Protein AF-N8VER1-F1 (afdb_monomer)

Secondary structure (DSSP, 8-state):
-HHHHHHHHHHHHHHHHHHHHHHHHHHHHHHHHHHHHHHHHHHHHHHHHHHHHHHHHHHHHS----S---------------PPPPHHHHHIIIIISHHHHHHHHHHHHHHSS----S-HHHHHHHHHHHHHHHHHHHHHHHHH-TT-------

Solvent-accessible surface area (backbone atoms only — not comparable to full-atom values): 9014 Å² total; per-residue (Å²): 111,72,70,60,53,51,54,52,51,52,53,50,52,53,52,51,55,51,48,56,51,52,51,53,51,52,51,52,50,52,52,50,52,48,53,53,49,54,51,48,52,52,50,52,50,54,51,50,52,51,50,53,52,48,49,51,49,52,62,70,63,49,74,71,90,64,89,89,80,87,80,89,73,81,85,75,83,71,82,76,76,87,67,83,81,48,39,56,51,45,25,53,45,42,73,69,32,71,68,32,36,54,50,52,52,51,49,43,69,69,41,60,50,86,38,80,57,99,41,70,67,59,19,55,51,34,47,54,50,29,50,57,54,50,51,53,52,51,29,28,47,41,53,76,32,93,79,63,66,87,79,78,82,126

Radius of gyration: 42.33 Å; Cα contacts (8 Å, |Δi|>4): 58; chains: 1; bounding box: 88×32×120 Å

Structure (mmCIF, N/CA/C/O backbone):
data_AF-N8VER1-F1
#
_entry.id   AF-N8VER1-F1
#
loop_
_atom_site.group_PDB
_atom_site.id
_atom_site.type_symbol
_atom_site.label_atom_id
_atom_site.label_alt_id
_atom_site.label_comp_id
_atom_site.label_asym_id
_atom_site.label_entity_id
_atom_site.label_seq_id
_atom_site.pdbx_PDB_ins_code
_atom_site.Cartn_x
_atom_site.Cartn_y
_atom_site.Cartn_z
_atom_site.occupancy
_atom_site.B_iso_or_equiv
_atom_site.auth_seq_id
_atom_site.auth_comp_id
_atom_site.auth_asym_id
_atom_site.auth_atom_id
_atom_site.pdbx_PDB_model_num
ATOM 1 N N . MET A 1 1 ? 62.921 -6.601 -71.879 1.00 73.94 1 MET A N 1
ATOM 2 C CA . MET A 1 1 ? 62.208 -7.882 -71.673 1.00 73.94 1 MET A CA 1
ATOM 3 C C . MET A 1 1 ? 62.042 -8.192 -70.185 1.00 73.94 1 MET A C 1
ATOM 5 O O . MET A 1 1 ? 60.921 -8.118 -69.713 1.00 73.94 1 MET A O 1
ATOM 9 N N . ILE A 1 2 ? 63.120 -8.418 -69.418 1.00 85.31 2 ILE A N 1
ATOM 10 C CA . ILE A 1 2 ? 63.041 -8.794 -67.985 1.00 85.31 2 ILE A CA 1
ATOM 11 C C . ILE A 1 2 ? 62.339 -7.735 -67.111 1.00 85.31 2 ILE A C 1
ATOM 13 O O . ILE A 1 2 ? 61.418 -8.067 -66.373 1.00 85.31 2 ILE A O 1
ATOM 17 N N . PHE A 1 3 ? 62.690 -6.451 -67.243 1.00 86.19 3 PHE A N 1
ATOM 18 C CA . PHE A 1 3 ? 62.044 -5.372 -66.476 1.00 86.19 3 PHE A CA 1
ATOM 19 C C . PHE A 1 3 ? 60.535 -5.244 -66.736 1.00 86.19 3 PHE A C 1
ATOM 21 O O . PHE A 1 3 ? 59.774 -4.964 -65.817 1.00 86.19 3 PHE A O 1
ATOM 28 N N . LEU A 1 4 ? 60.091 -5.497 -67.970 1.00 88.44 4 LEU A N 1
ATOM 29 C CA . LEU A 1 4 ? 58.675 -5.428 -68.341 1.00 88.44 4 LEU A CA 1
ATOM 30 C C . LEU A 1 4 ? 57.871 -6.561 -67.685 1.00 88.44 4 LEU A C 1
ATOM 32 O O . LEU A 1 4 ? 56.766 -6.331 -67.208 1.00 88.44 4 LEU A O 1
ATOM 36 N N . ILE A 1 5 ? 58.463 -7.754 -67.578 1.00 89.50 5 ILE A N 1
ATOM 37 C CA . ILE A 1 5 ? 57.863 -8.896 -66.873 1.00 89.50 5 ILE A CA 1
ATOM 38 C C . ILE A 1 5 ? 57.722 -8.591 -65.375 1.00 89.50 5 ILE A C 1
ATOM 40 O O . ILE A 1 5 ? 56.667 -8.837 -64.799 1.00 89.50 5 ILE A O 1
ATOM 44 N N . ILE A 1 6 ? 58.743 -7.993 -64.751 1.00 90.94 6 ILE A N 1
ATOM 45 C CA . ILE A 1 6 ? 58.712 -7.643 -63.320 1.00 90.94 6 ILE A CA 1
ATOM 46 C C . ILE A 1 6 ? 57.603 -6.625 -63.017 1.00 90.94 6 ILE A C 1
ATOM 48 O O . ILE A 1 6 ? 56.860 -6.800 -62.054 1.00 90.94 6 ILE A O 1
ATOM 52 N N . VAL A 1 7 ? 57.447 -5.592 -63.850 1.00 92.31 7 VAL A N 1
ATOM 53 C CA . VAL A 1 7 ? 56.391 -4.580 -63.672 1.00 92.31 7 VAL A CA 1
ATOM 54 C C . VAL A 1 7 ? 54.998 -5.201 -63.797 1.00 92.31 7 VAL A C 1
ATOM 56 O O . VAL A 1 7 ? 54.129 -4.914 -62.976 1.00 92.31 7 VAL A O 1
ATOM 59 N N . ILE A 1 8 ? 54.791 -6.101 -64.764 1.00 92.31 8 ILE A N 1
ATOM 60 C CA . ILE A 1 8 ? 53.518 -6.821 -64.922 1.00 92.31 8 ILE A CA 1
ATOM 61 C C . ILE A 1 8 ? 53.227 -7.695 -63.694 1.00 92.31 8 ILE A C 1
ATOM 63 O O . ILE A 1 8 ? 52.102 -7.680 -63.196 1.00 92.31 8 ILE A O 1
ATOM 67 N N . CYS A 1 9 ? 54.228 -8.398 -63.153 1.00 92.94 9 CYS A N 1
ATOM 68 C CA . CYS A 1 9 ? 54.064 -9.192 -61.933 1.00 92.94 9 CYS A CA 1
ATOM 69 C C . CYS A 1 9 ? 53.660 -8.330 -60.728 1.00 92.94 9 CYS A C 1
ATOM 71 O O . CYS A 1 9 ? 52.776 -8.721 -59.971 1.00 92.94 9 CYS A O 1
ATOM 73 N N . ILE A 1 10 ? 54.260 -7.147 -60.559 1.00 92.31 10 ILE A N 1
ATOM 74 C CA . ILE A 1 10 ? 53.910 -6.232 -59.461 1.00 92.31 10 ILE A CA 1
ATOM 75 C C . ILE A 1 10 ? 52.467 -5.741 -59.606 1.00 92.31 10 ILE A C 1
ATOM 77 O O . ILE A 1 10 ? 51.716 -5.770 -58.633 1.00 92.31 10 ILE A O 1
ATOM 81 N N . LEU A 1 11 ? 52.051 -5.344 -60.813 1.00 93.25 11 LEU A N 1
ATOM 82 C CA . LEU A 1 11 ? 50.670 -4.920 -61.067 1.00 93.25 11 LEU A CA 1
ATOM 83 C C . LEU A 1 11 ? 49.667 -6.045 -60.793 1.00 93.25 11 LEU A C 1
ATOM 85 O O . LEU A 1 11 ? 48.613 -5.791 -60.215 1.00 93.25 11 LEU A O 1
ATOM 89 N N . PHE A 1 12 ? 50.010 -7.286 -61.144 1.00 94.62 12 PHE A N 1
ATOM 90 C CA . PHE A 1 12 ? 49.167 -8.445 -60.863 1.00 94.62 12 PHE A CA 1
ATOM 91 C C . PHE A 1 12 ? 49.033 -8.707 -59.358 1.00 94.62 12 PHE A C 1
ATOM 93 O O . PHE A 1 12 ? 47.926 -8.913 -58.869 1.00 94.62 12 PHE A O 1
ATOM 100 N N . VAL A 1 13 ? 50.134 -8.632 -58.603 1.00 92.62 13 VAL A N 1
ATOM 101 C CA . VAL A 1 13 ? 50.116 -8.802 -57.140 1.00 92.62 13 VAL A CA 1
ATOM 102 C C . VAL A 1 13 ? 49.302 -7.694 -56.466 1.00 92.62 13 VAL A C 1
ATOM 104 O O . VAL A 1 13 ? 48.479 -7.986 -55.601 1.00 92.62 13 VAL A O 1
ATOM 107 N N . VAL A 1 14 ? 49.477 -6.434 -56.878 1.00 92.25 14 VAL A N 1
ATOM 108 C CA . VAL A 1 14 ? 48.702 -5.303 -56.339 1.00 92.25 14 VAL A CA 1
ATOM 109 C C . VAL A 1 14 ? 47.215 -5.454 -56.665 1.00 92.25 14 VAL A C 1
ATOM 111 O O . VAL A 1 14 ? 46.382 -5.305 -55.771 1.00 92.25 14 VAL A O 1
ATOM 114 N N . GLY A 1 15 ? 46.880 -5.813 -57.907 1.00 91.25 15 GLY A N 1
ATOM 115 C CA . GLY A 1 15 ? 45.501 -6.072 -58.322 1.00 91.25 15 GLY A CA 1
ATOM 116 C C . GLY A 1 15 ? 44.860 -7.222 -57.545 1.00 91.25 15 GLY A C 1
ATOM 117 O O . GLY A 1 15 ? 43.722 -7.100 -57.099 1.00 91.25 15 GLY A O 1
ATOM 118 N N . PHE A 1 16 ? 45.604 -8.303 -57.299 1.00 92.44 16 PHE A N 1
ATOM 119 C CA . PHE A 1 16 ? 45.132 -9.447 -56.519 1.00 92.44 16 PHE A CA 1
ATOM 120 C C . PHE A 1 16 ? 44.862 -9.082 -55.051 1.00 92.44 16 PHE A C 1
ATOM 122 O O . PHE A 1 16 ? 43.810 -9.419 -54.511 1.00 92.44 16 PHE A O 1
ATOM 129 N N . VAL A 1 17 ? 45.765 -8.331 -54.409 1.00 91.12 17 VAL A N 1
ATOM 130 C CA . VAL A 1 17 ? 45.564 -7.845 -53.031 1.00 91.12 17 VAL A CA 1
ATOM 131 C C . VAL A 1 17 ? 44.361 -6.904 -52.947 1.00 91.12 17 VAL A C 1
ATOM 133 O O . VAL A 1 17 ? 43.577 -6.984 -51.999 1.00 91.12 17 VAL A O 1
ATOM 136 N N . GLN A 1 18 ? 44.190 -6.026 -53.937 1.00 90.25 18 GLN A N 1
ATOM 137 C CA . GLN A 1 18 ? 43.061 -5.103 -53.987 1.00 90.25 18 GLN A CA 1
ATOM 138 C C . GLN A 1 18 ? 41.732 -5.838 -54.202 1.00 90.25 18 GLN A C 1
ATOM 140 O O . GLN A 1 18 ? 40.765 -5.515 -53.516 1.00 90.25 18 GLN A O 1
ATOM 145 N N . SER A 1 19 ? 41.700 -6.847 -55.078 1.00 90.00 19 SER A N 1
ATOM 146 C CA . SER A 1 19 ? 40.524 -7.699 -55.294 1.00 90.00 19 SER A CA 1
ATOM 147 C C . SER A 1 19 ? 40.110 -8.402 -54.004 1.00 90.00 19 SER A C 1
ATOM 149 O O . SER A 1 19 ? 38.986 -8.216 -53.552 1.00 90.00 19 SER A O 1
ATOM 151 N N . ASN A 1 20 ? 41.044 -9.083 -53.329 1.00 90.50 20 ASN A N 1
ATOM 152 C CA . ASN A 1 20 ? 40.749 -9.792 -52.077 1.00 90.50 20 ASN A CA 1
ATOM 153 C C . ASN A 1 20 ? 40.218 -8.857 -50.979 1.00 90.50 20 ASN A C 1
ATOM 155 O O . ASN A 1 20 ? 39.373 -9.244 -50.175 1.00 90.50 20 ASN A O 1
ATOM 159 N N . ARG A 1 21 ? 40.708 -7.612 -50.930 1.00 91.50 21 ARG A N 1
ATOM 160 C CA . ARG A 1 21 ? 40.218 -6.609 -49.977 1.00 91.50 21 ARG A CA 1
ATOM 161 C C . ARG A 1 21 ? 38.806 -6.133 -50.322 1.00 91.50 21 ARG A C 1
ATOM 163 O O . ARG A 1 21 ? 38.014 -5.913 -49.412 1.00 91.50 21 ARG A O 1
ATOM 170 N N . ILE A 1 22 ? 38.496 -5.952 -51.604 1.00 90.50 22 ILE A N 1
ATOM 171 C CA . ILE A 1 22 ? 37.146 -5.595 -52.062 1.00 90.50 22 ILE A CA 1
ATOM 172 C C . ILE A 1 22 ? 36.168 -6.728 -51.741 1.00 90.50 22 ILE A C 1
ATOM 174 O O . ILE A 1 22 ? 35.079 -6.456 -51.244 1.00 90.50 22 ILE A O 1
ATOM 178 N N . ASP A 1 23 ? 36.579 -7.979 -51.940 1.00 92.00 23 ASP A N 1
ATOM 179 C CA . ASP A 1 23 ? 35.760 -9.153 -51.638 1.00 92.00 23 ASP A CA 1
ATOM 180 C C . ASP A 1 23 ? 35.450 -9.263 -50.134 1.00 92.00 23 ASP A C 1
ATOM 182 O O . ASP A 1 23 ? 34.296 -9.471 -49.761 1.00 92.00 23 ASP A O 1
ATOM 186 N N . ASP A 1 24 ? 36.433 -9.013 -49.259 1.00 92.69 24 ASP A N 1
ATOM 187 C CA . ASP A 1 24 ? 36.220 -8.960 -47.801 1.00 92.69 24 ASP A CA 1
ATOM 188 C C . ASP A 1 24 ? 35.268 -7.822 -47.384 1.00 92.69 24 ASP A C 1
ATOM 190 O O . ASP A 1 24 ? 34.386 -8.013 -46.543 1.00 92.69 24 ASP A O 1
ATOM 194 N N . LEU A 1 25 ? 35.402 -6.635 -47.988 1.00 91.50 25 LEU A N 1
ATOM 195 C CA . LEU A 1 25 ? 34.481 -5.521 -47.732 1.00 91.50 25 LEU A CA 1
ATOM 196 C C . LEU A 1 25 ? 33.055 -5.843 -48.193 1.00 91.50 25 LEU A C 1
ATOM 198 O O . LEU A 1 25 ? 32.098 -5.547 -47.475 1.00 91.50 25 LEU A O 1
ATOM 202 N N . ASN A 1 26 ? 32.911 -6.457 -49.366 1.00 93.69 26 ASN A N 1
ATOM 203 C CA . ASN A 1 26 ? 31.617 -6.847 -49.914 1.00 93.69 26 ASN A CA 1
ATOM 204 C C . ASN A 1 26 ? 30.937 -7.903 -49.040 1.00 93.69 26 ASN A C 1
ATOM 206 O O . ASN A 1 26 ? 29.736 -7.804 -48.791 1.00 93.69 26 ASN A O 1
ATOM 210 N N . GLU A 1 27 ? 31.693 -8.875 -48.527 1.00 94.31 27 GLU A N 1
ATOM 211 C CA . GLU A 1 27 ? 31.143 -9.896 -47.638 1.00 94.31 27 GLU A CA 1
ATOM 212 C C . GLU A 1 27 ? 30.702 -9.302 -46.296 1.00 94.31 27 GLU A C 1
ATOM 214 O O . GLU A 1 27 ? 29.600 -9.587 -45.825 1.00 94.31 27 GLU A O 1
ATOM 219 N N . LYS A 1 28 ? 31.494 -8.392 -45.714 1.00 93.19 28 LYS A N 1
ATOM 220 C CA . LYS A 1 28 ? 31.099 -7.656 -44.500 1.00 93.19 28 LYS A CA 1
ATOM 221 C C . LYS A 1 28 ? 29.819 -6.855 -44.710 1.00 93.19 28 LYS A C 1
ATOM 223 O O . LYS A 1 28 ? 28.907 -6.949 -43.891 1.00 93.19 28 LYS A O 1
ATOM 228 N N . TYR A 1 29 ? 29.726 -6.131 -45.825 1.00 92.44 29 TYR A N 1
ATOM 229 C CA . TYR A 1 29 ? 28.528 -5.375 -46.182 1.00 92.44 29 TYR A CA 1
ATOM 230 C C . TYR A 1 29 ? 27.307 -6.288 -46.357 1.00 92.44 29 TYR A C 1
ATOM 232 O O . TYR A 1 29 ? 26.214 -5.965 -45.891 1.00 92.44 29 TYR A O 1
ATOM 240 N N . ARG A 1 30 ? 27.484 -7.457 -46.984 1.00 92.25 30 ARG A N 1
ATOM 241 C CA . ARG A 1 30 ? 26.418 -8.450 -47.167 1.00 92.25 30 ARG A CA 1
ATOM 242 C C . ARG A 1 30 ? 25.898 -8.972 -45.829 1.00 92.25 30 ARG A C 1
ATOM 244 O O . ARG A 1 30 ? 24.686 -9.018 -45.630 1.00 92.25 30 ARG A O 1
ATOM 251 N N . ILE A 1 31 ? 26.800 -9.311 -44.909 1.00 95.31 31 ILE A N 1
ATOM 252 C CA . ILE A 1 31 ? 26.452 -9.784 -43.563 1.00 95.31 31 ILE A CA 1
ATOM 253 C C . ILE A 1 31 ? 25.733 -8.692 -42.767 1.00 95.31 31 ILE A C 1
ATOM 255 O O . ILE A 1 31 ? 24.729 -8.966 -42.117 1.00 95.31 31 ILE A O 1
ATOM 259 N N . GLU A 1 32 ? 26.229 -7.458 -42.801 1.00 93.25 32 GLU A N 1
ATOM 260 C CA . GLU A 1 32 ? 25.609 -6.339 -42.088 1.00 93.25 32 GLU A CA 1
ATOM 261 C C . GLU A 1 32 ? 24.209 -6.036 -42.624 1.00 93.25 32 GLU A C 1
ATOM 263 O O . GLU A 1 32 ? 23.263 -5.887 -41.852 1.00 93.25 32 GLU A O 1
ATOM 268 N N . LYS A 1 33 ? 24.047 -6.038 -43.949 1.00 93.62 33 LYS A N 1
ATOM 269 C CA . LYS A 1 33 ? 22.742 -5.875 -44.586 1.00 93.62 33 LYS A CA 1
ATOM 270 C C . LYS A 1 33 ? 21.772 -6.988 -44.190 1.00 93.62 33 LYS A C 1
ATOM 272 O O . LYS A 1 33 ? 20.609 -6.692 -43.939 1.00 93.62 33 LYS A O 1
ATOM 277 N N . GLN A 1 34 ? 22.249 -8.231 -44.097 1.00 93.56 34 GLN A N 1
ATOM 278 C CA . GLN A 1 34 ? 21.439 -9.353 -43.627 1.00 93.56 34 GLN A CA 1
ATOM 279 C C . GLN A 1 34 ? 20.987 -9.142 -42.180 1.00 93.56 34 GLN A C 1
ATOM 281 O O . GLN A 1 34 ? 19.798 -9.213 -41.903 1.00 93.56 34 GLN A O 1
ATOM 286 N N . LYS A 1 35 ? 21.906 -8.788 -41.275 1.00 93.75 35 LYS A N 1
ATOM 287 C CA . LYS A 1 35 ? 21.571 -8.520 -39.867 1.00 93.75 35 LYS A CA 1
ATOM 288 C C . LYS A 1 35 ? 20.559 -7.390 -39.712 1.00 93.75 35 LYS A C 1
ATOM 290 O O . LYS A 1 35 ? 19.647 -7.500 -38.904 1.00 93.75 35 LYS A O 1
ATOM 295 N N . ASN A 1 36 ? 20.719 -6.314 -40.481 1.00 93.00 36 ASN A N 1
ATOM 296 C CA . ASN A 1 36 ? 19.780 -5.194 -40.464 1.00 93.00 36 ASN A CA 1
ATOM 297 C C . ASN A 1 36 ? 18.401 -5.608 -40.979 1.00 93.00 36 ASN A C 1
ATOM 299 O O . ASN A 1 36 ? 17.394 -5.179 -40.429 1.00 93.00 36 ASN A O 1
ATOM 303 N N . PHE A 1 37 ? 18.354 -6.454 -42.007 1.00 95.31 37 PHE A N 1
ATOM 304 C CA . PHE A 1 37 ? 17.105 -7.001 -42.519 1.00 95.31 37 PHE A CA 1
ATOM 305 C C . PHE A 1 37 ? 16.419 -7.914 -41.497 1.00 95.31 37 PHE A C 1
ATOM 307 O O . PHE A 1 37 ? 15.228 -7.753 -41.253 1.00 95.31 37 PHE A O 1
ATOM 314 N N . ASP A 1 38 ? 17.166 -8.807 -40.848 1.00 94.56 38 ASP A N 1
ATOM 315 C CA . ASP A 1 38 ? 16.638 -9.697 -39.810 1.00 94.56 38 ASP A CA 1
ATOM 316 C C . ASP A 1 38 ? 16.115 -8.891 -38.605 1.00 94.56 38 ASP A C 1
ATOM 318 O O . ASP A 1 38 ? 15.011 -9.133 -38.123 1.00 94.56 38 ASP A O 1
ATOM 322 N N . ALA A 1 39 ? 16.858 -7.866 -38.170 1.00 93.25 39 ALA A N 1
ATOM 323 C CA . ALA A 1 39 ? 16.426 -6.956 -37.109 1.00 93.25 39 ALA A CA 1
ATOM 324 C C . ALA A 1 39 ? 15.168 -6.165 -37.498 1.00 93.25 39 ALA A C 1
ATOM 326 O O . ALA A 1 39 ? 14.297 -5.930 -36.663 1.00 93.25 39 ALA A O 1
ATOM 327 N N . GLN A 1 40 ? 15.053 -5.765 -38.767 1.00 94.06 40 GLN A N 1
ATOM 328 C CA . GLN A 1 40 ? 13.862 -5.089 -39.270 1.00 94.06 40 GLN A CA 1
ATOM 329 C C . GLN A 1 40 ? 12.647 -6.024 -39.270 1.00 94.06 40 GLN A C 1
ATOM 331 O O . GLN A 1 40 ? 11.581 -5.614 -38.825 1.00 94.06 40 GLN A O 1
ATOM 336 N N . GLN A 1 41 ? 12.809 -7.288 -39.674 1.00 94.69 41 GLN A N 1
ATOM 337 C CA . GLN A 1 41 ? 11.734 -8.281 -39.583 1.00 94.69 41 GLN A CA 1
ATOM 338 C C . GLN A 1 41 ? 11.293 -8.534 -38.141 1.00 94.69 41 GLN A C 1
ATOM 340 O O . GLN A 1 41 ? 10.102 -8.672 -37.875 1.00 94.69 41 GLN A O 1
ATOM 345 N N . GLU A 1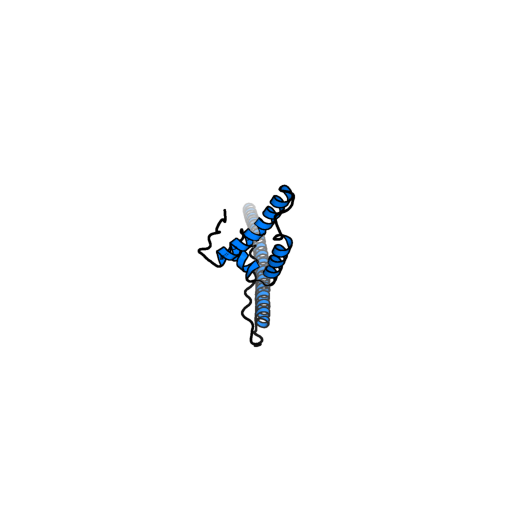 42 ? 12.241 -8.593 -37.208 1.00 94.75 42 GLU A N 1
ATOM 346 C CA . GLU A 1 42 ? 11.939 -8.770 -35.791 1.00 94.75 42 GLU A CA 1
ATOM 347 C C . GLU A 1 42 ? 11.160 -7.566 -35.231 1.00 94.75 42 GLU A C 1
ATOM 349 O O . GLU A 1 42 ? 10.165 -7.741 -34.524 1.00 94.75 42 GLU A O 1
ATOM 354 N N . LEU A 1 43 ? 11.550 -6.342 -35.600 1.00 94.25 43 LEU A N 1
ATOM 355 C CA . LEU A 1 43 ? 10.807 -5.131 -35.243 1.00 94.25 43 LEU A CA 1
ATOM 356 C C . LEU A 1 43 ? 9.398 -5.122 -35.838 1.00 94.25 43 LEU A C 1
ATOM 358 O O . LEU A 1 43 ? 8.450 -4.794 -35.124 1.00 94.25 43 LEU A O 1
ATOM 362 N N . ASP A 1 44 ? 9.247 -5.502 -37.106 1.00 96.62 44 ASP A N 1
ATOM 363 C CA . ASP A 1 44 ? 7.945 -5.588 -37.772 1.00 96.62 44 ASP A CA 1
ATOM 364 C C . ASP A 1 44 ? 7.049 -6.628 -37.079 1.00 96.62 44 ASP A C 1
ATOM 366 O O . ASP A 1 44 ? 5.874 -6.366 -36.818 1.00 96.62 44 ASP A O 1
ATOM 370 N N . TYR A 1 45 ? 7.619 -7.772 -36.686 1.00 96.00 45 TYR A N 1
ATOM 371 C CA . TYR A 1 45 ? 6.922 -8.809 -35.929 1.00 96.00 45 TYR A CA 1
ATOM 372 C C . TYR A 1 45 ? 6.424 -8.305 -34.567 1.00 96.00 45 TYR A C 1
ATOM 374 O O . TYR A 1 45 ? 5.241 -8.452 -34.255 1.00 96.00 45 TYR A O 1
ATOM 382 N N . TYR A 1 46 ? 7.284 -7.676 -33.758 1.00 93.44 46 TYR A N 1
ATOM 383 C CA . TYR A 1 46 ? 6.856 -7.130 -32.463 1.00 93.44 46 TYR A CA 1
ATOM 384 C C . TYR A 1 46 ? 5.872 -5.971 -32.615 1.00 93.44 46 TYR A C 1
ATOM 386 O O . TYR A 1 46 ? 4.963 -5.833 -31.801 1.00 93.44 46 TYR A O 1
ATOM 394 N N . THR A 1 47 ? 6.025 -5.154 -33.657 1.00 95.44 47 THR A N 1
ATOM 395 C CA . THR A 1 47 ? 5.081 -4.074 -33.965 1.00 95.44 47 THR A CA 1
ATOM 396 C C . THR A 1 47 ? 3.698 -4.648 -34.246 1.00 95.44 47 THR A C 1
ATOM 398 O O . THR A 1 47 ? 2.724 -4.194 -33.647 1.00 95.44 47 THR A O 1
ATOM 401 N N . GLN A 1 48 ? 3.614 -5.688 -35.078 1.00 95.00 48 GLN A N 1
ATOM 402 C CA . GLN A 1 48 ? 2.356 -6.376 -35.351 1.00 95.00 48 GLN A CA 1
ATOM 403 C C . GLN A 1 48 ? 1.773 -7.011 -34.084 1.00 95.00 48 GLN A C 1
ATOM 405 O O . GLN A 1 48 ? 0.596 -6.826 -33.797 1.00 95.00 48 GLN A O 1
ATOM 410 N N . LEU A 1 49 ? 2.599 -7.676 -33.271 1.00 95.81 49 LEU A N 1
ATOM 411 C CA . LEU A 1 49 ? 2.159 -8.270 -32.008 1.00 95.81 49 LEU A CA 1
ATOM 412 C C . LEU A 1 49 ? 1.575 -7.225 -31.044 1.00 95.81 49 LEU A C 1
ATOM 414 O O . LEU A 1 49 ? 0.556 -7.473 -30.405 1.00 95.81 49 LEU A O 1
ATOM 418 N N . CYS A 1 50 ? 2.207 -6.055 -30.934 1.00 93.06 50 CYS A N 1
ATOM 419 C CA . CYS A 1 50 ? 1.701 -4.951 -30.121 1.00 93.06 50 CYS A CA 1
ATOM 420 C C . CYS A 1 50 ? 0.358 -4.429 -30.639 1.00 93.06 50 CYS A C 1
ATOM 422 O O . CYS A 1 50 ? -0.523 -4.143 -29.833 1.00 93.06 50 CYS A O 1
ATOM 424 N N . ILE A 1 51 ? 0.193 -4.318 -31.961 1.00 94.88 51 ILE A N 1
ATOM 425 C CA . ILE A 1 51 ? -1.075 -3.916 -32.584 1.00 94.88 51 ILE A CA 1
ATOM 426 C C . ILE A 1 51 ? -2.168 -4.941 -32.267 1.00 94.88 51 ILE A C 1
ATOM 428 O O . ILE A 1 51 ? -3.242 -4.555 -31.814 1.00 94.88 51 ILE A O 1
ATOM 432 N N . ASP A 1 52 ? -1.882 -6.232 -32.430 1.00 94.25 52 ASP A N 1
ATOM 433 C CA . ASP A 1 52 ? -2.846 -7.306 -32.177 1.00 94.25 52 ASP A CA 1
ATOM 434 C C . ASP A 1 52 ? -3.253 -7.359 -30.693 1.00 94.25 52 ASP A C 1
ATOM 436 O O . ASP A 1 52 ? -4.431 -7.505 -30.366 1.00 94.25 52 ASP A O 1
ATOM 440 N N . LEU A 1 53 ? -2.295 -7.198 -29.772 1.00 91.38 53 LEU A N 1
ATOM 441 C CA . LEU A 1 53 ? -2.565 -7.126 -28.332 1.00 91.38 53 LEU A CA 1
ATOM 442 C C . LEU A 1 53 ? -3.379 -5.887 -27.961 1.00 91.38 53 LEU A C 1
ATOM 444 O O . LEU A 1 53 ? -4.281 -5.977 -27.129 1.00 91.38 53 LEU A O 1
ATOM 448 N N . GLN A 1 54 ? -3.072 -4.740 -28.570 1.00 90.62 54 GLN A N 1
ATOM 449 C CA . GLN A 1 54 ? -3.845 -3.521 -28.370 1.00 90.62 54 GLN A CA 1
ATOM 450 C C . GLN A 1 54 ? -5.279 -3.711 -28.862 1.00 90.62 54 GLN A C 1
ATOM 452 O O . GLN A 1 54 ? -6.210 -3.364 -28.146 1.00 90.62 54 GLN A O 1
ATOM 457 N N . GLN A 1 55 ? -5.467 -4.337 -30.023 1.00 89.00 55 GLN A N 1
ATOM 458 C CA . GLN A 1 55 ? -6.793 -4.649 -30.542 1.00 89.00 55 GLN A CA 1
ATOM 459 C C . GLN A 1 55 ? -7.560 -5.592 -29.604 1.00 89.00 55 GLN A C 1
ATOM 461 O O . GLN A 1 55 ? -8.728 -5.347 -29.322 1.00 89.00 55 GLN A O 1
ATOM 466 N N . GLN A 1 56 ? -6.915 -6.630 -29.063 1.00 87.19 56 GLN A N 1
ATOM 467 C CA . GLN A 1 56 ? -7.540 -7.516 -28.071 1.00 87.19 56 GLN A CA 1
ATOM 468 C C . GLN A 1 56 ? -7.923 -6.772 -26.786 1.00 87.19 56 GLN A C 1
ATOM 470 O O . GLN A 1 56 ? -8.986 -7.026 -26.221 1.00 87.19 56 GLN A O 1
ATOM 475 N N . LEU A 1 57 ? -7.076 -5.851 -26.313 1.00 82.25 57 LEU A N 1
ATOM 476 C CA . LEU A 1 57 ? -7.401 -4.992 -25.174 1.00 82.25 57 LEU A CA 1
ATOM 477 C C . LEU A 1 57 ? -8.592 -4.092 -25.484 1.00 82.25 57 LEU A C 1
ATOM 479 O O . LEU A 1 57 ? -9.491 -4.002 -24.658 1.00 82.25 57 LEU A O 1
ATOM 483 N N . ASP A 1 58 ? -8.629 -3.481 -26.663 1.00 82.06 58 ASP A N 1
ATOM 484 C CA . ASP A 1 58 ? -9.727 -2.618 -27.086 1.00 82.06 58 ASP A CA 1
ATOM 485 C C . ASP A 1 58 ? -11.034 -3.419 -27.229 1.00 82.06 58 ASP A C 1
ATOM 487 O O . ASP A 1 58 ? -12.088 -2.940 -26.823 1.00 82.06 58 ASP A O 1
ATOM 491 N N . GLU A 1 59 ? -10.979 -4.661 -27.724 1.00 79.31 59 GLU A N 1
ATOM 492 C CA . GLU A 1 59 ? -12.110 -5.600 -27.782 1.00 79.31 59 GLU A CA 1
ATOM 493 C C . GLU A 1 59 ? -12.614 -6.006 -26.385 1.00 79.31 59 GLU A C 1
ATOM 495 O O . GLU A 1 59 ? -13.823 -6.111 -26.176 1.00 79.31 59 GLU A O 1
ATOM 500 N N . LEU A 1 60 ? -11.716 -6.185 -25.408 1.00 71.19 60 LEU A N 1
ATOM 501 C CA . LEU A 1 60 ? -12.066 -6.440 -24.002 1.00 71.19 60 LEU A CA 1
ATOM 502 C C . LEU A 1 60 ? -12.567 -5.184 -23.271 1.00 71.19 60 LEU A C 1
ATOM 504 O O . LEU A 1 60 ? -13.368 -5.298 -22.344 1.00 71.19 60 LEU A O 1
ATOM 508 N N . GLN A 1 61 ? -12.087 -4.005 -23.669 1.00 65.00 61 GLN A N 1
ATOM 509 C CA . GLN A 1 61 ? -12.484 -2.700 -23.139 1.00 65.00 61 GLN A CA 1
ATOM 510 C C . GLN A 1 61 ? -13.729 -2.131 -23.817 1.00 65.00 61 GLN A C 1
ATOM 512 O O . GLN A 1 61 ? -14.226 -1.097 -23.363 1.00 65.00 61 GLN A O 1
ATOM 517 N N . GLN A 1 62 ? -14.261 -2.780 -24.863 1.00 59.28 62 GLN A N 1
ATOM 518 C CA . GLN A 1 62 ? -15.579 -2.427 -25.374 1.00 59.28 62 GLN A CA 1
ATOM 519 C C . GLN A 1 62 ? -16.559 -2.490 -24.200 1.00 59.28 62 GLN A C 1
ATOM 521 O O . GLN A 1 62 ? -16.717 -3.558 -23.596 1.00 59.28 62 GLN A O 1
ATOM 526 N N . PRO A 1 63 ? -17.203 -1.367 -23.837 1.00 50.91 63 PRO A N 1
ATOM 527 C CA . PRO A 1 63 ? -18.170 -1.378 -22.766 1.00 50.91 63 PRO A CA 1
ATOM 528 C C . PRO A 1 63 ? -19.283 -2.325 -23.201 1.00 50.91 63 PRO A C 1
ATOM 530 O O . PRO A 1 63 ? -20.036 -2.035 -24.132 1.00 50.91 63 PRO A O 1
ATOM 533 N N . ARG A 1 64 ? -19.413 -3.466 -22.516 1.00 51.53 64 ARG A N 1
ATOM 534 C CA . ARG A 1 64 ? -20.748 -4.031 -22.355 1.00 51.53 64 ARG A CA 1
ATOM 535 C C . ARG A 1 64 ? -21.530 -2.898 -21.718 1.00 51.53 64 ARG A C 1
ATOM 537 O O . ARG A 1 64 ? -21.152 -2.430 -20.647 1.00 51.53 64 ARG A O 1
ATOM 544 N N . ILE A 1 65 ? -22.511 -2.374 -22.442 1.00 46.03 65 ILE A N 1
ATOM 545 C CA . ILE A 1 65 ? -23.472 -1.419 -21.902 1.00 46.03 65 ILE A CA 1
ATOM 546 C C . ILE A 1 65 ? -24.324 -2.226 -20.918 1.00 46.03 65 ILE A C 1
ATOM 548 O O . ILE A 1 65 ? -25.429 -2.645 -21.230 1.00 46.03 65 ILE A O 1
ATOM 552 N N . ASP A 1 66 ? -23.723 -2.543 -19.780 1.00 49.06 66 ASP A N 1
ATOM 553 C CA . ASP A 1 66 ? -24.384 -2.873 -18.541 1.00 49.06 66 ASP A CA 1
ATOM 554 C C . ASP A 1 66 ? -24.141 -1.625 -17.691 1.00 49.06 66 ASP A C 1
ATOM 556 O O . ASP A 1 66 ? -23.015 -1.328 -17.282 1.00 49.06 66 ASP A O 1
ATOM 560 N N . ASP A 1 67 ? -25.188 -0.817 -17.562 1.00 48.84 67 ASP A N 1
ATOM 561 C CA . ASP A 1 67 ? -25.213 0.360 -16.705 1.00 48.84 67 ASP A CA 1
ATOM 562 C C . ASP A 1 67 ? -24.723 -0.010 -15.277 1.00 48.84 67 ASP A C 1
ATOM 564 O O . ASP A 1 67 ? -25.040 -1.090 -14.782 1.00 48.84 67 ASP A O 1
ATOM 568 N N . ASP A 1 68 ? -23.970 0.895 -14.625 1.00 51.06 68 ASP A N 1
ATOM 569 C CA . ASP A 1 68 ? -23.647 0.934 -13.173 1.00 51.06 68 ASP A CA 1
ATOM 570 C C . ASP A 1 68 ? -22.256 0.521 -12.611 1.00 51.06 68 ASP A C 1
ATOM 572 O O . ASP A 1 68 ? -22.214 0.081 -11.462 1.00 51.06 68 ASP A O 1
ATOM 576 N N . GLN A 1 69 ? -21.088 0.764 -13.243 1.00 50.88 69 GLN A N 1
ATOM 577 C CA . GLN A 1 69 ? -19.805 0.798 -12.475 1.00 50.88 69 GLN A CA 1
ATOM 578 C C . GLN A 1 69 ? -18.776 1.870 -12.925 1.00 50.88 69 GLN A C 1
ATOM 580 O O . GLN A 1 69 ? -18.443 1.945 -14.108 1.00 50.88 69 GLN A O 1
ATOM 585 N N . PRO A 1 70 ? -18.227 2.705 -12.007 1.00 50.06 70 PRO A N 1
ATOM 586 C CA . PRO A 1 70 ? -17.252 3.744 -12.347 1.00 50.06 70 PRO A CA 1
ATOM 587 C C . PRO A 1 70 ? -15.807 3.212 -12.470 1.00 50.06 70 PRO A C 1
ATOM 589 O O . PRO A 1 70 ? -15.251 2.669 -11.523 1.00 50.06 70 PRO A O 1
ATOM 592 N N . ALA A 1 71 ? -15.221 3.444 -13.651 1.00 52.75 71 ALA A N 1
ATOM 593 C CA . ALA A 1 71 ? -13.803 3.502 -14.049 1.00 52.75 71 ALA A CA 1
ATOM 594 C C . ALA A 1 71 ? -12.726 2.868 -13.129 1.00 52.75 71 ALA A C 1
ATOM 596 O O . ALA A 1 71 ? -12.265 3.484 -12.165 1.00 52.75 71 ALA A O 1
ATOM 597 N N . GLU A 1 72 ? -12.197 1.705 -13.525 1.00 54.97 72 GLU A N 1
ATOM 598 C CA . GLU A 1 72 ? -11.016 1.092 -12.904 1.00 54.97 72 GLU A CA 1
ATOM 599 C C . GLU A 1 72 ? -9.703 1.720 -13.410 1.00 54.97 72 GLU A C 1
ATOM 601 O O . GLU A 1 72 ? -9.247 1.507 -14.533 1.00 54.97 72 GLU A O 1
ATOM 606 N N . GLN A 1 73 ? -9.066 2.506 -12.542 1.00 57.88 73 GLN A N 1
ATOM 607 C CA . GLN A 1 73 ? -7.731 3.069 -12.731 1.00 57.88 73 GLN A CA 1
ATOM 608 C C . GLN A 1 73 ? -6.669 2.035 -12.301 1.00 57.88 73 GLN A C 1
ATOM 610 O O . GLN A 1 73 ? -6.700 1.546 -11.173 1.00 57.88 73 GLN A O 1
ATOM 615 N N . GLY A 1 74 ? -5.722 1.696 -13.187 1.00 55.53 74 GLY A N 1
ATOM 616 C CA . GLY A 1 74 ? -4.709 0.650 -12.965 1.00 55.53 74 GLY A CA 1
ATOM 617 C C . GLY A 1 74 ? -3.948 0.756 -11.630 1.00 55.53 74 GLY A C 1
ATOM 618 O O . GLY A 1 74 ? -3.450 1.817 -11.249 1.00 55.53 74 GLY A O 1
ATOM 619 N N . ASN A 1 75 ? -3.846 -0.367 -10.911 1.00 59.69 75 ASN A N 1
ATOM 620 C CA . ASN A 1 75 ? -3.368 -0.422 -9.528 1.00 59.69 75 ASN A CA 1
ATOM 621 C C . ASN A 1 75 ? -1.827 -0.407 -9.425 1.00 59.69 75 ASN A C 1
ATOM 623 O O . ASN A 1 75 ? -1.173 -1.445 -9.300 1.00 59.69 75 ASN A O 1
ATOM 627 N N . PHE A 1 76 ? -1.223 0.783 -9.442 1.00 57.59 76 PHE A N 1
ATOM 628 C CA . PHE A 1 76 ? 0.152 0.969 -8.976 1.00 57.59 76 PHE A CA 1
ATOM 629 C C . PHE A 1 76 ? 0.192 0.792 -7.454 1.00 57.59 76 PHE A C 1
ATOM 631 O O . PHE A 1 76 ? -0.180 1.701 -6.708 1.00 57.59 76 PHE A O 1
ATOM 638 N N . VAL A 1 77 ? 0.685 -0.353 -6.972 1.00 60.91 77 VAL A N 1
ATOM 639 C CA . VAL A 1 77 ? 0.850 -0.590 -5.530 1.00 60.91 77 VAL A CA 1
ATOM 640 C C . VAL A 1 77 ? 2.006 0.266 -5.003 1.00 60.91 77 VAL A C 1
ATOM 642 O O . VAL A 1 77 ? 3.157 -0.164 -4.900 1.00 60.91 77 VAL A O 1
ATOM 645 N N . LYS A 1 78 ? 1.702 1.523 -4.665 1.00 63.25 78 LYS A N 1
ATOM 646 C CA . LYS A 1 78 ? 2.581 2.386 -3.874 1.00 63.25 78 LYS A CA 1
ATOM 647 C C . LYS A 1 78 ? 2.831 1.669 -2.551 1.00 63.25 78 LYS A C 1
ATOM 649 O O . LYS A 1 78 ? 1.901 1.483 -1.769 1.00 63.25 78 LYS A O 1
ATOM 654 N N . ARG A 1 79 ? 4.077 1.268 -2.278 1.00 59.59 79 ARG A N 1
ATOM 655 C CA . ARG A 1 79 ? 4.455 0.776 -0.945 1.00 59.59 79 ARG A CA 1
ATOM 656 C C . ARG A 1 79 ? 4.186 1.898 0.056 1.00 59.59 79 ARG A C 1
ATOM 658 O O . ARG A 1 79 ? 4.933 2.874 0.109 1.00 59.59 79 ARG A O 1
ATOM 665 N N . HIS A 1 80 ? 3.093 1.777 0.801 1.00 59.94 80 HIS A N 1
ATOM 666 C CA . HIS A 1 80 ? 2.711 2.741 1.820 1.00 59.94 80 HIS A CA 1
ATOM 667 C C . HIS A 1 80 ? 3.794 2.724 2.904 1.00 59.94 80 HIS A C 1
ATOM 669 O O . HIS A 1 80 ? 4.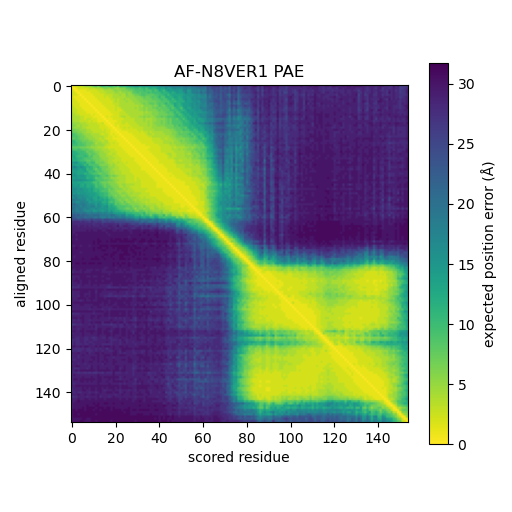005 1.710 3.570 1.00 59.94 80 HIS A O 1
ATOM 675 N N . ARG A 1 81 ? 4.524 3.832 3.071 1.00 64.44 81 ARG A N 1
ATOM 676 C CA . ARG A 1 81 ? 5.296 4.033 4.300 1.00 64.44 81 ARG A CA 1
ATOM 677 C C . ARG A 1 81 ? 4.275 4.118 5.426 1.00 64.44 81 ARG A C 1
ATOM 679 O O . ARG A 1 81 ? 3.396 4.970 5.364 1.00 64.44 81 ARG A O 1
ATOM 686 N N . VAL A 1 82 ? 4.378 3.234 6.416 1.00 71.88 82 VAL A N 1
ATOM 687 C CA . VAL A 1 82 ? 3.497 3.259 7.587 1.00 71.88 82 VAL A CA 1
ATOM 688 C C . VAL A 1 82 ? 3.803 4.539 8.362 1.00 71.88 82 VAL A C 1
ATOM 690 O O . VAL A 1 82 ? 4.794 4.629 9.087 1.00 71.88 82 VAL A O 1
ATOM 693 N N . THR A 1 83 ? 3.009 5.578 8.124 1.00 76.88 83 THR A N 1
ATOM 694 C CA . THR A 1 83 ? 3.059 6.829 8.875 1.00 76.88 83 THR A CA 1
ATOM 695 C C . THR A 1 83 ? 2.429 6.622 10.245 1.00 76.88 83 THR A C 1
ATOM 697 O O . THR A 1 83 ? 1.554 5.773 10.414 1.00 76.88 83 THR A O 1
ATOM 700 N N . LYS A 1 84 ? 2.866 7.404 11.239 1.00 83.00 84 LYS A N 1
ATOM 701 C CA . LYS A 1 84 ? 2.211 7.398 12.552 1.00 83.00 84 LYS A CA 1
ATOM 702 C C . LYS A 1 84 ? 0.726 7.766 12.373 1.00 83.00 84 LYS A C 1
ATOM 704 O O . LYS A 1 84 ? 0.459 8.708 11.623 1.00 83.00 84 LYS A O 1
ATOM 709 N N . PRO A 1 85 ? -0.213 7.063 13.029 1.00 86.44 85 PRO A N 1
ATOM 710 C CA . PRO A 1 85 ? -1.634 7.382 12.933 1.00 86.44 85 PRO A CA 1
ATOM 711 C C . PRO A 1 85 ? -1.917 8.809 13.414 1.00 86.44 85 PRO A C 1
ATOM 713 O O . PRO A 1 85 ? -1.388 9.236 14.443 1.00 86.44 85 PRO A O 1
ATOM 716 N N . THR A 1 86 ? -2.744 9.545 12.675 1.00 89.38 86 THR A N 1
ATOM 717 C CA . THR A 1 86 ? -3.276 10.844 13.113 1.00 89.38 86 THR A CA 1
ATOM 718 C C . THR A 1 86 ? -4.558 10.640 13.921 1.00 89.38 86 THR A C 1
ATOM 720 O O . THR A 1 86 ? -5.176 9.579 13.839 1.00 89.38 86 THR A O 1
ATOM 723 N N . ALA A 1 87 ? -5.003 11.657 14.665 1.00 88.62 87 ALA A N 1
ATOM 724 C CA . ALA A 1 87 ? -6.293 11.631 15.367 1.00 88.62 87 ALA A CA 1
ATOM 725 C C . ALA A 1 87 ? -7.458 11.241 14.429 1.00 88.62 87 ALA A C 1
ATOM 727 O O . ALA A 1 87 ? -8.303 10.419 14.771 1.00 88.62 87 ALA A O 1
ATOM 728 N N . GLU A 1 88 ? -7.435 11.746 13.195 1.00 87.19 88 GLU A N 1
ATOM 729 C CA . GLU A 1 88 ? -8.402 11.398 12.151 1.00 87.19 88 GLU A CA 1
ATOM 730 C C . GLU A 1 88 ? -8.349 9.911 11.762 1.00 87.19 88 GLU A C 1
ATOM 732 O O . GLU A 1 88 ? -9.385 9.293 11.540 1.00 87.19 88 GLU A O 1
ATOM 737 N N . THR A 1 89 ? -7.158 9.299 11.753 1.00 91.31 89 THR A N 1
ATOM 738 C CA . THR A 1 89 ? -7.012 7.855 11.502 1.00 91.31 89 THR A CA 1
ATOM 739 C C . THR A 1 89 ? -7.701 7.038 12.597 1.00 91.31 89 THR A C 1
ATOM 741 O O . THR A 1 89 ? -8.384 6.065 12.290 1.00 91.31 89 THR A O 1
ATOM 744 N N . TYR A 1 90 ? -7.571 7.450 13.864 1.00 92.00 90 TYR A N 1
ATOM 745 C CA . TYR A 1 90 ? -8.278 6.805 14.974 1.00 92.00 90 TYR A CA 1
ATOM 746 C C . TYR A 1 90 ? -9.794 6.928 14.829 1.00 92.00 90 TYR A C 1
ATOM 748 O O . TYR A 1 90 ? -10.483 5.925 14.984 1.00 92.00 90 TYR A O 1
ATOM 756 N N . ARG A 1 91 ? -10.313 8.108 14.463 1.00 91.69 91 ARG A N 1
ATOM 757 C CA . ARG A 1 91 ? -11.747 8.281 14.184 1.00 91.69 91 ARG A CA 1
ATOM 758 C C . ARG A 1 91 ? -12.220 7.370 13.053 1.00 91.69 91 ARG A C 1
ATOM 760 O O . ARG A 1 91 ? -13.203 6.655 13.203 1.00 91.69 91 ARG A O 1
ATOM 767 N N . ASN A 1 92 ? -11.507 7.359 11.931 1.00 92.06 92 ASN A N 1
ATOM 768 C CA . ASN A 1 92 ? -11.926 6.588 10.763 1.00 92.06 92 ASN A CA 1
ATOM 769 C C . ASN A 1 92 ? -11.996 5.084 11.059 1.00 92.06 92 ASN A C 1
ATOM 771 O O . ASN A 1 92 ? -12.902 4.412 10.580 1.00 92.06 92 ASN A O 1
ATOM 775 N N . VAL A 1 93 ? -11.071 4.565 11.872 1.00 92.81 93 VAL A N 1
ATOM 776 C CA . VAL A 1 93 ? -11.047 3.142 12.231 1.00 92.81 93 VAL A CA 1
ATOM 777 C C . VAL A 1 93 ? -12.021 2.816 13.359 1.00 92.81 93 VAL A C 1
ATOM 779 O O . VAL A 1 93 ? -12.698 1.807 13.271 1.00 92.81 93 VAL A O 1
ATOM 782 N N . PHE A 1 94 ? -12.101 3.618 14.422 1.00 93.56 94 PHE A N 1
ATOM 783 C CA . PHE A 1 94 ? -12.826 3.234 15.641 1.00 93.56 94 PHE A CA 1
ATOM 784 C C . PHE A 1 94 ? -14.204 3.889 15.821 1.00 93.56 94 PHE A C 1
ATOM 786 O O . PHE A 1 94 ? -14.963 3.417 16.660 1.00 93.56 94 PHE A O 1
ATOM 793 N N . ASP A 1 95 ? -14.531 4.936 15.059 1.00 90.62 95 ASP A N 1
ATOM 794 C CA . ASP A 1 95 ? -15.801 5.682 15.151 1.00 90.62 95 ASP A CA 1
ATOM 795 C C . ASP A 1 95 ? -16.656 5.541 13.875 1.00 90.62 95 ASP A C 1
ATOM 797 O O . ASP A 1 95 ? -17.880 5.555 13.941 1.00 90.62 95 ASP A O 1
ATOM 801 N N . LEU A 1 96 ? -16.027 5.371 12.700 1.00 88.62 96 LEU A N 1
ATOM 802 C CA . LEU A 1 96 ? -16.739 5.229 11.417 1.00 88.62 96 LEU A CA 1
ATOM 803 C C . LEU A 1 96 ? -16.888 3.773 10.941 1.00 88.62 96 LEU A C 1
ATOM 805 O O . LEU A 1 96 ? -17.894 3.441 10.314 1.00 88.62 96 LEU A O 1
ATOM 809 N N . ASP A 1 97 ? -15.913 2.899 11.212 1.00 93.44 97 ASP A N 1
ATOM 810 C CA . ASP A 1 97 ? -15.988 1.478 10.846 1.00 93.44 97 ASP A CA 1
ATOM 811 C C . ASP A 1 97 ? -16.703 0.665 11.937 1.00 93.44 97 ASP A C 1
ATOM 813 O O . ASP A 1 97 ? -16.288 0.618 13.098 1.00 93.44 97 AS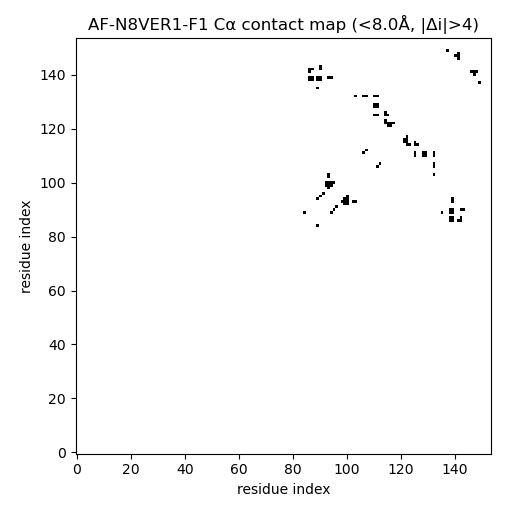P A O 1
ATOM 817 N N . VAL A 1 98 ? -17.759 -0.049 11.537 1.00 92.19 98 VAL A N 1
ATOM 818 C CA . VAL A 1 98 ? -18.564 -0.929 12.397 1.00 92.19 98 VAL A CA 1
ATOM 819 C C . VAL A 1 98 ? -17.701 -1.954 13.138 1.00 92.19 98 VAL A C 1
ATOM 821 O O . VAL A 1 98 ? -17.974 -2.271 14.298 1.00 92.19 98 VAL A O 1
ATOM 824 N N . ASN A 1 99 ? -16.658 -2.488 12.497 1.00 94.06 99 ASN A N 1
ATOM 825 C CA . ASN A 1 99 ? -15.784 -3.470 13.139 1.00 94.06 99 ASN A CA 1
ATOM 826 C C . ASN A 1 99 ? -14.900 -2.830 14.210 1.00 94.06 99 ASN A C 1
ATOM 828 O O . ASN A 1 99 ? -14.701 -3.423 15.271 1.00 94.06 99 ASN A O 1
ATOM 832 N N . GLY A 1 100 ? -14.399 -1.619 13.966 1.00 92.31 100 GLY A N 1
ATOM 833 C CA . GLY A 1 100 ? -13.596 -0.900 14.946 1.00 92.31 100 GLY A CA 1
ATOM 834 C C . GLY A 1 100 ? -14.406 -0.469 16.162 1.00 92.31 100 GLY A C 1
ATOM 835 O O . GLY A 1 100 ? -13.923 -0.642 17.279 1.00 92.31 100 GLY A O 1
ATOM 836 N N . ILE A 1 101 ? -15.659 -0.040 15.974 1.00 93.25 101 ILE A N 1
ATOM 837 C CA . ILE A 1 101 ? -16.583 0.259 17.082 1.00 93.25 101 ILE A CA 1
ATOM 838 C C . ILE A 1 101 ? -16.756 -0.976 17.981 1.00 93.25 101 ILE A C 1
ATOM 840 O O . ILE A 1 101 ? -16.571 -0.890 19.194 1.00 93.25 101 ILE A O 1
ATOM 844 N N . ARG A 1 102 ? -17.027 -2.153 17.392 1.00 94.06 102 ARG A N 1
ATOM 845 C CA . ARG A 1 102 ? -17.175 -3.420 18.140 1.00 94.06 102 ARG A CA 1
ATOM 846 C C . ARG A 1 102 ? -15.917 -3.786 18.925 1.00 94.06 102 ARG A C 1
ATOM 848 O O . ARG A 1 102 ? -16.005 -4.261 20.056 1.00 94.06 102 ARG A O 1
ATOM 855 N N . ILE A 1 103 ? -14.744 -3.587 18.324 1.00 95.00 103 ILE A N 1
ATOM 856 C CA . ILE A 1 103 ? -13.462 -3.853 18.984 1.00 95.00 103 ILE A CA 1
ATOM 857 C C . ILE A 1 103 ? -13.252 -2.880 20.145 1.00 95.00 103 ILE A C 1
ATOM 859 O O . ILE A 1 103 ? -12.886 -3.322 21.232 1.00 95.00 103 ILE A O 1
ATOM 863 N N . LEU A 1 104 ? -13.493 -1.581 19.947 1.00 94.56 104 LEU A N 1
ATOM 864 C CA . LEU A 1 104 ? -13.322 -0.574 20.995 1.00 94.56 104 LEU A CA 1
ATOM 865 C C . LEU A 1 104 ? -14.273 -0.823 22.171 1.00 94.56 104 LEU A C 1
ATOM 867 O O . LEU A 1 104 ? -13.851 -0.744 23.325 1.00 94.56 104 LEU A O 1
ATOM 871 N N . GLU A 1 105 ? -15.524 -1.188 21.895 1.00 94.12 105 GLU A N 1
ATOM 872 C CA . GLU A 1 105 ? -16.503 -1.548 22.920 1.00 94.12 105 GLU A CA 1
ATOM 873 C C . GLU A 1 105 ? -16.041 -2.769 23.727 1.00 94.12 105 GLU A C 1
ATOM 875 O O . GLU A 1 105 ? -16.008 -2.727 24.958 1.00 94.12 105 GLU A O 1
ATOM 880 N N . HIS A 1 106 ? -15.589 -3.829 23.050 1.00 95.50 106 HIS A N 1
ATOM 881 C CA . HIS A 1 106 ? -15.054 -5.014 23.716 1.00 95.50 106 HIS A CA 1
ATOM 882 C C . HIS A 1 106 ? -13.814 -4.691 24.568 1.00 95.50 106 HIS A C 1
ATOM 884 O O . HIS A 1 106 ? -13.723 -5.119 25.718 1.00 95.50 106 HIS A O 1
ATOM 890 N N . LEU A 1 107 ? -12.873 -3.894 24.050 1.00 93.88 107 LEU A N 1
ATOM 891 C CA . LEU A 1 107 ? -11.696 -3.459 24.809 1.00 93.88 107 LEU A CA 1
ATOM 892 C C . LEU A 1 107 ? -12.090 -2.648 26.048 1.00 93.88 107 LEU A C 1
ATOM 894 O O . 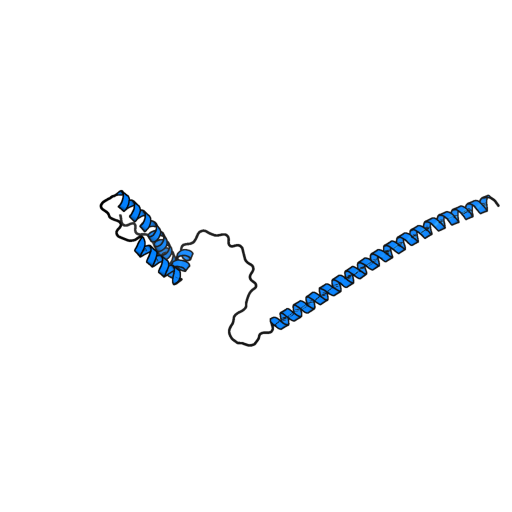LEU A 1 107 ? -11.540 -2.870 27.126 1.00 93.88 107 LEU A O 1
ATOM 898 N N . THR A 1 108 ? -13.078 -1.767 25.918 1.00 92.75 108 THR A N 1
ATOM 899 C CA . THR A 1 108 ? -13.607 -0.982 27.038 1.00 92.75 108 THR A CA 1
ATOM 900 C C . THR A 1 108 ? -14.216 -1.898 28.103 1.00 92.75 108 THR A C 1
ATOM 902 O O . THR A 1 108 ? -13.919 -1.752 29.285 1.00 92.75 108 THR A O 1
ATOM 905 N N . GLN A 1 109 ? -14.984 -2.917 27.716 1.00 92.50 109 GLN A N 1
ATOM 906 C CA . GLN A 1 109 ? -15.566 -3.881 28.661 1.00 92.50 109 GLN A CA 1
ATOM 907 C C . GLN A 1 109 ? -14.520 -4.748 29.381 1.00 92.50 109 GLN A C 1
ATOM 909 O O . GLN A 1 109 ? -14.747 -5.191 30.512 1.00 92.50 109 GLN A O 1
ATOM 914 N N . VAL A 1 110 ? -13.394 -5.045 28.729 1.00 90.75 110 VAL A N 1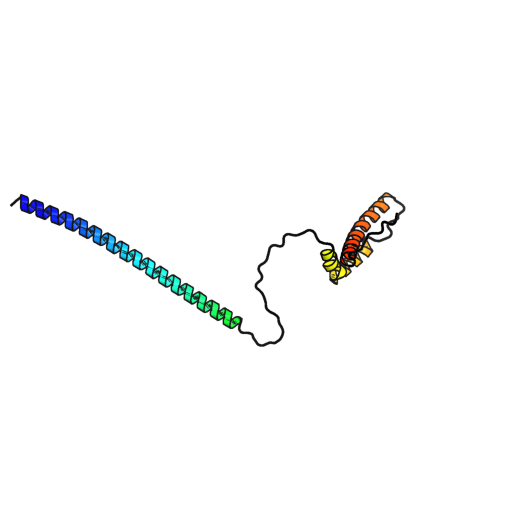
ATOM 915 C CA . VAL A 1 110 ? -12.328 -5.879 29.301 1.00 90.75 110 VAL A CA 1
ATOM 916 C C . VAL A 1 110 ? -11.419 -5.063 30.218 1.00 90.75 110 VAL A C 1
ATOM 918 O O . VAL A 1 110 ? -11.119 -5.517 31.322 1.00 90.75 110 VAL A O 1
ATOM 921 N N . PHE A 1 111 ? -11.008 -3.870 29.784 1.00 90.88 111 PHE A N 1
ATOM 922 C CA . PHE A 1 111 ? -9.941 -3.101 30.430 1.00 90.88 111 PHE A CA 1
ATOM 923 C C . PHE A 1 111 ? -10.433 -1.901 31.246 1.00 90.88 111 PHE A C 1
ATOM 925 O O . PHE A 1 111 ? -9.744 -1.495 32.177 1.00 90.88 111 PHE A O 1
ATOM 932 N N . CYS A 1 112 ? -11.633 -1.375 30.984 1.00 88.25 112 CYS A N 1
ATOM 933 C CA . CYS A 1 112 ? -12.217 -0.251 31.731 1.00 88.25 112 CYS A CA 1
ATOM 934 C C . CYS A 1 112 ? -13.160 -0.677 32.864 1.00 88.25 112 CYS A C 1
ATOM 936 O O . CYS A 1 112 ? -14.093 0.042 33.210 1.00 88.25 112 CYS A O 1
ATOM 938 N N . ARG A 1 113 ? -12.902 -1.841 33.471 1.00 82.81 113 ARG A N 1
ATOM 939 C CA . ARG A 1 113 ? -13.576 -2.301 34.701 1.00 82.81 113 ARG A CA 1
ATOM 940 C C . ARG A 1 113 ? -13.057 -1.549 35.925 1.00 82.81 113 ARG A C 1
ATOM 942 O O . ARG A 1 113 ? -12.013 -0.914 35.828 1.00 82.81 113 ARG A O 1
ATOM 949 N N . ASP A 1 114 ? -13.732 -1.675 37.069 1.00 84.75 114 ASP A N 1
ATOM 950 C CA . ASP A 1 114 ? -13.339 -1.016 38.322 1.00 84.75 114 ASP A CA 1
ATOM 951 C C . ASP A 1 114 ? -11.832 -1.119 38.593 1.00 84.75 114 ASP A C 1
ATOM 953 O O . ASP A 1 114 ? -11.260 -2.202 38.795 1.00 84.75 114 ASP A O 1
ATOM 957 N N . ALA A 1 115 ? -11.191 0.051 38.549 1.00 80.00 115 ALA A N 1
ATOM 958 C CA . ALA A 1 115 ? -9.751 0.170 38.686 1.00 80.00 115 ALA A CA 1
ATOM 959 C C . ALA A 1 115 ? -9.312 -0.060 40.133 1.00 80.00 115 ALA A C 1
ATOM 961 O O . ALA A 1 115 ? -8.249 -0.623 40.368 1.00 80.00 115 ALA A O 1
ATOM 962 N N . PHE A 1 116 ? -10.139 0.343 41.097 1.00 86.81 116 PHE A N 1
ATOM 963 C CA . PHE A 1 116 ? -9.807 0.300 42.513 1.00 86.81 116 PHE A CA 1
ATOM 964 C C . PHE A 1 116 ? -9.977 -1.107 43.083 1.00 86.81 116 PHE A C 1
ATOM 966 O O . PHE A 1 116 ? -11.036 -1.722 42.977 1.00 86.81 116 PHE A O 1
ATOM 973 N N . THR A 1 117 ? -8.911 -1.607 43.701 1.00 87.50 117 THR A N 1
ATOM 974 C CA . THR A 1 117 ? -8.878 -2.898 44.397 1.00 87.50 117 THR A CA 1
ATOM 975 C C . THR A 1 117 ? -8.181 -2.770 45.743 1.00 87.50 117 THR A C 1
ATOM 977 O O . THR A 1 117 ? -7.523 -1.768 46.011 1.00 87.50 117 THR A O 1
ATOM 980 N N . ASP A 1 118 ? -8.251 -3.823 46.559 1.00 86.62 118 ASP A N 1
ATOM 981 C CA . ASP A 1 118 ? -7.590 -3.886 47.870 1.00 86.62 118 ASP A CA 1
ATOM 982 C C . ASP A 1 118 ? -6.054 -3.767 47.798 1.00 86.62 118 ASP A C 1
ATOM 984 O O . ASP A 1 118 ? -5.397 -3.526 48.809 1.00 86.62 118 ASP A O 1
ATOM 988 N N . SER A 1 119 ? -5.458 -3.943 46.612 1.00 91.94 119 SER A N 1
ATOM 989 C CA . SER A 1 119 ? -4.025 -3.768 46.387 1.00 91.94 119 SER A CA 1
ATOM 990 C C . SER A 1 119 ? -3.747 -2.523 45.548 1.00 91.94 119 SER A C 1
ATOM 992 O O . SER A 1 119 ? -4.202 -2.398 44.409 1.00 91.94 119 SER A O 1
ATOM 994 N N . GLU A 1 120 ? -2.899 -1.633 46.065 1.00 91.25 120 GLU A N 1
ATOM 995 C CA . GLU A 1 120 ? -2.427 -0.453 45.328 1.00 91.25 120 GLU A CA 1
ATOM 996 C C . GLU A 1 120 ? -1.735 -0.838 44.013 1.00 91.25 120 GLU A C 1
ATOM 998 O O . GLU A 1 120 ? -1.935 -0.198 42.984 1.00 91.25 120 GLU A O 1
ATOM 1003 N N . ARG A 1 121 ? -0.965 -1.934 44.008 1.00 91.75 121 ARG A N 1
ATOM 1004 C CA . ARG A 1 121 ? -0.247 -2.396 42.812 1.00 91.75 121 ARG A CA 1
ATOM 1005 C C . ARG A 1 121 ? -1.199 -2.821 41.698 1.00 91.75 121 ARG A C 1
ATOM 1007 O O . ARG A 1 121 ? -0.973 -2.484 40.538 1.00 91.75 121 ARG A O 1
ATOM 1014 N N . GLU A 1 122 ? -2.235 -3.570 42.052 1.00 89.38 122 GLU A N 1
ATOM 1015 C CA . GLU A 1 122 ? -3.257 -4.016 41.104 1.00 89.38 122 GLU A CA 1
ATOM 1016 C C . GLU A 1 122 ? -4.084 -2.827 40.600 1.00 89.38 122 GLU A C 1
ATOM 1018 O O . GLU A 1 122 ? -4.374 -2.733 39.409 1.00 89.38 122 GLU A O 1
ATOM 1023 N N . THR A 1 123 ? -4.360 -1.860 41.476 1.00 89.62 123 THR A N 1
ATOM 1024 C CA . THR A 1 123 ? -5.035 -0.610 41.111 1.00 89.62 123 THR A CA 1
ATOM 1025 C C . THR A 1 123 ? -4.235 0.193 40.085 1.00 89.62 123 THR A C 1
ATOM 1027 O O . THR A 1 123 ? -4.758 0.551 39.031 1.00 89.62 123 THR A O 1
ATOM 1030 N N . CYS A 1 124 ? -2.937 0.403 40.325 1.00 91.12 124 CYS A N 1
ATOM 1031 C CA . CYS A 1 124 ? -2.047 1.066 39.369 1.00 9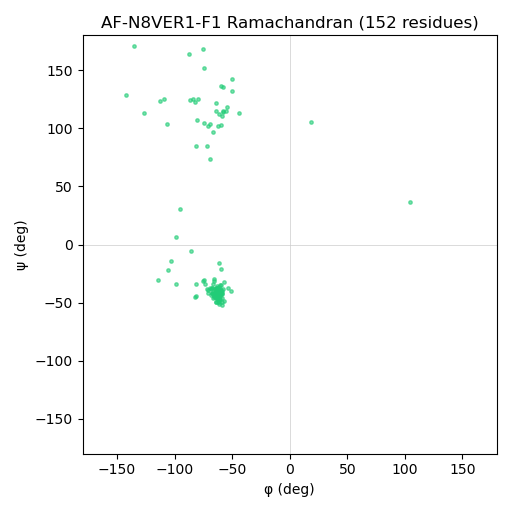1.12 124 CYS A CA 1
ATOM 1032 C C . CYS A 1 124 ? -1.959 0.313 38.034 1.00 91.12 124 CYS A C 1
ATOM 1034 O O . CYS A 1 124 ? -1.925 0.937 36.973 1.00 91.12 124 CYS A O 1
ATOM 1036 N N . HIS A 1 125 ? -1.942 -1.023 38.065 1.00 91.12 125 HIS A N 1
ATOM 1037 C CA . HIS A 1 125 ? -1.933 -1.839 36.853 1.00 91.12 125 HIS A CA 1
ATOM 1038 C C . HIS A 1 125 ? -3.216 -1.648 36.028 1.00 91.12 125 HIS A C 1
ATOM 1040 O O . HIS A 1 125 ? -3.131 -1.408 34.823 1.00 91.12 125 HIS A O 1
ATOM 1046 N N . ARG A 1 126 ? -4.391 -1.667 36.669 1.00 91.38 126 ARG A N 1
ATOM 1047 C CA . ARG A 1 126 ? -5.683 -1.443 35.998 1.00 91.38 126 ARG A CA 1
ATOM 1048 C C . ARG A 1 126 ? -5.827 -0.024 35.464 1.00 91.38 126 ARG A C 1
ATOM 1050 O O . ARG A 1 126 ? -6.226 0.141 34.316 1.00 91.38 126 ARG A O 1
ATOM 1057 N N . LEU A 1 127 ? -5.425 0.991 36.231 1.00 91.19 127 LEU A N 1
ATOM 1058 C CA . LEU A 1 127 ? -5.377 2.379 35.751 1.00 91.19 127 LEU A CA 1
ATOM 1059 C C . LEU A 1 127 ? -4.463 2.523 34.526 1.00 91.19 127 LEU A C 1
ATOM 1061 O O . LEU A 1 127 ? -4.813 3.200 33.560 1.00 91.19 127 LEU A O 1
ATOM 1065 N N . GLY A 1 128 ? -3.319 1.831 34.521 1.00 91.62 128 GLY A N 1
ATOM 1066 C CA . GLY A 1 128 ? -2.429 1.772 33.363 1.00 91.62 128 GLY A CA 1
ATOM 1067 C C . GLY A 1 128 ? -3.109 1.169 32.132 1.00 91.62 128 GLY A C 1
ATOM 1068 O O . GLY A 1 128 ? -3.017 1.734 31.044 1.00 91.62 128 GLY A O 1
ATOM 1069 N N . GLN A 1 129 ? -3.848 0.070 32.291 1.00 92.12 129 GLN A N 1
ATOM 1070 C CA . GLN A 1 129 ? -4.608 -0.539 31.192 1.00 92.12 129 GLN A CA 1
ATOM 1071 C C . GLN A 1 129 ? -5.702 0.398 30.657 1.00 92.12 129 GLN A C 1
ATOM 1073 O O . GLN A 1 129 ? -5.831 0.563 29.443 1.00 92.12 129 GLN A O 1
ATOM 1078 N N . GLN A 1 130 ? -6.432 1.069 31.549 1.00 92.81 130 GLN A N 1
ATOM 1079 C CA . GLN A 1 130 ? -7.455 2.056 31.192 1.00 92.81 130 GLN A CA 1
ATOM 1080 C C . GLN A 1 130 ? -6.887 3.254 30.431 1.00 92.81 130 GLN A C 1
ATOM 1082 O O . GLN A 1 130 ? -7.503 3.725 29.475 1.00 92.81 130 GLN A O 1
ATOM 1087 N N . SER A 1 131 ? -5.692 3.720 30.808 1.00 92.94 131 SER A N 1
ATOM 1088 C CA . SER A 1 131 ? -5.054 4.885 30.183 1.00 92.94 131 SER A CA 1
ATOM 1089 C C . SER A 1 131 ? -4.865 4.722 28.668 1.00 92.94 131 SER A C 1
ATOM 1091 O O . SER A 1 131 ? -4.988 5.688 27.917 1.00 92.94 131 SER A O 1
ATOM 1093 N N . VAL A 1 132 ? -4.644 3.488 28.198 1.00 92.50 132 VAL A N 1
ATOM 1094 C CA . VAL A 1 132 ? -4.481 3.173 26.772 1.00 92.50 132 VAL A CA 1
ATOM 1095 C C . VAL A 1 132 ? -5.803 3.313 26.019 1.00 92.50 132 VAL A C 1
ATOM 1097 O O . VAL A 1 132 ? -5.827 3.856 24.915 1.00 92.50 132 VAL A O 1
ATOM 1100 N N . ILE A 1 133 ? -6.909 2.858 26.611 1.00 93.12 133 ILE A N 1
ATOM 1101 C CA . ILE A 1 133 ? -8.239 2.988 26.003 1.00 93.12 133 ILE A CA 1
ATOM 1102 C C . ILE A 1 133 ? -8.663 4.457 25.983 1.00 93.12 133 ILE A C 1
ATOM 1104 O O . ILE A 1 133 ? -9.095 4.957 24.944 1.00 93.12 133 ILE A O 1
ATOM 1108 N N . ASN A 1 134 ? -8.428 5.179 27.081 1.00 92.12 134 ASN A N 1
ATOM 1109 C CA . ASN A 1 134 ? -8.686 6.616 27.160 1.00 92.12 134 ASN A CA 1
ATOM 1110 C C . ASN A 1 134 ? -7.878 7.393 26.113 1.00 92.12 134 ASN A C 1
ATOM 1112 O O . ASN A 1 134 ? -8.420 8.282 25.464 1.00 92.12 134 ASN A O 1
ATOM 1116 N N . PHE A 1 135 ? -6.622 7.014 25.852 1.00 92.94 135 PHE A N 1
ATOM 1117 C CA . PHE A 1 135 ? -5.829 7.620 24.781 1.00 92.94 135 PHE A CA 1
ATOM 1118 C C . PHE A 1 135 ? -6.491 7.474 23.401 1.00 92.94 135 PHE A C 1
ATOM 1120 O O . PHE A 1 135 ? -6.508 8.432 22.624 1.00 92.94 135 PHE A O 1
ATOM 1127 N N . ILE A 1 136 ? -7.049 6.303 23.079 1.00 92.00 136 ILE A N 1
ATOM 1128 C CA . ILE A 1 136 ? -7.749 6.078 21.803 1.00 92.00 136 ILE A CA 1
ATOM 1129 C C . ILE A 1 136 ? -8.987 6.975 21.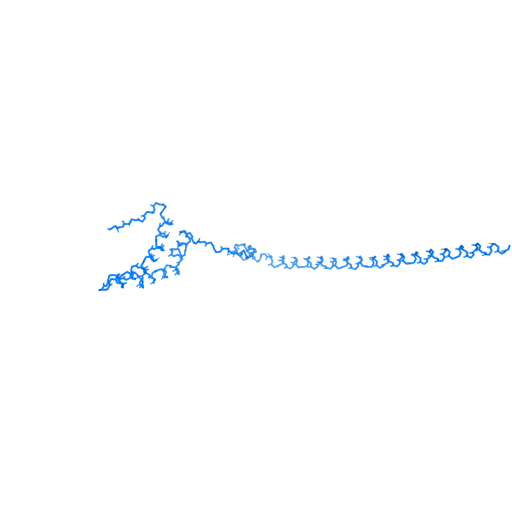720 1.00 92.00 136 ILE A C 1
ATOM 1131 O O . ILE A 1 136 ? -9.145 7.711 20.746 1.00 92.00 136 ILE A O 1
ATOM 1135 N N . VAL A 1 137 ? -9.815 6.972 22.767 1.00 91.75 137 VAL A N 1
ATOM 1136 C CA . VAL A 1 137 ? -11.034 7.790 22.849 1.00 91.75 137 VAL A CA 1
ATOM 1137 C C . VAL A 1 137 ? -10.712 9.284 22.740 1.00 91.75 137 VAL A C 1
ATOM 1139 O O . VAL A 1 137 ? -11.364 10.003 21.987 1.00 91.75 137 VAL A O 1
ATOM 1142 N N . ASN A 1 138 ? -9.649 9.754 23.391 1.00 91.81 138 ASN A N 1
ATOM 1143 C CA . ASN A 1 138 ? -9.210 11.147 23.315 1.00 91.81 138 ASN A CA 1
ATOM 1144 C C . ASN A 1 138 ? -8.785 11.552 21.897 1.00 91.81 138 ASN A C 1
ATOM 1146 O O . ASN A 1 138 ? -9.066 12.670 21.468 1.00 91.81 138 ASN A O 1
ATOM 1150 N N . ASN A 1 139 ? -8.129 10.662 21.144 1.00 91.62 139 ASN A N 1
ATOM 1151 C CA . ASN A 1 139 ? -7.787 10.933 19.745 1.00 91.62 139 ASN A CA 1
ATOM 1152 C C . ASN A 1 139 ? -9.036 11.014 18.855 1.00 91.62 139 ASN A C 1
ATOM 1154 O O . ASN A 1 139 ? -9.088 11.875 17.979 1.00 91.62 139 ASN A O 1
ATOM 1158 N N . ILE A 1 140 ? -10.047 10.176 19.105 1.00 90.50 140 ILE A N 1
ATOM 1159 C CA . ILE A 1 140 ? -11.341 10.243 18.409 1.00 90.50 140 ILE A CA 1
ATOM 1160 C C . ILE A 1 140 ? -12.040 11.572 18.727 1.00 90.50 140 ILE A C 1
ATOM 1162 O O . ILE A 1 140 ? -12.416 12.309 17.816 1.00 90.50 140 ILE A O 1
ATOM 1166 N N . ASN A 1 141 ? -12.129 11.934 20.009 1.00 89.19 141 ASN A N 1
ATOM 1167 C CA . ASN A 1 141 ? -12.753 13.182 20.452 1.00 89.19 141 ASN A CA 1
ATOM 1168 C C . ASN A 1 141 ? -12.055 14.414 19.871 1.00 89.19 141 ASN A C 1
ATOM 1170 O O . ASN A 1 141 ? -12.716 15.331 19.398 1.00 89.19 141 ASN A O 1
ATOM 1174 N N . ARG A 1 142 ? -10.721 14.411 19.821 1.00 88.44 142 ARG A N 1
ATOM 1175 C CA . ARG A 1 142 ? -9.931 15.485 19.208 1.00 88.44 142 ARG A CA 1
ATOM 1176 C C . ARG A 1 142 ? -10.129 15.602 17.695 1.00 88.44 142 ARG A C 1
ATOM 1178 O O . ARG A 1 142 ? -9.968 16.687 17.146 1.00 88.44 142 ARG A O 1
ATOM 1185 N N . ALA A 1 143 ? -10.436 14.501 17.012 1.00 87.75 143 ALA A N 1
ATOM 1186 C CA . ALA A 1 143 ? -10.792 14.534 15.596 1.00 87.75 143 ALA A CA 1
ATOM 1187 C C . ALA A 1 143 ? -12.221 15.055 15.367 1.00 87.75 143 ALA A C 1
ATOM 1189 O O . ALA A 1 143 ? -12.480 15.673 14.336 1.00 87.75 143 ALA A O 1
ATOM 1190 N N . ASN A 1 144 ? -13.133 14.811 16.312 1.00 84.62 144 ASN A N 1
ATOM 1191 C CA . ASN A 1 144 ? -14.526 15.256 16.247 1.00 84.62 144 ASN A CA 1
ATOM 1192 C C . ASN A 1 144 ? -14.719 16.717 16.684 1.00 84.62 144 ASN A C 1
ATOM 1194 O O . ASN A 1 144 ? -15.551 17.410 16.101 1.00 84.62 144 ASN A O 1
ATOM 1198 N N . ASP A 1 145 ? -13.935 17.204 17.648 1.00 84.62 145 ASP A N 1
ATOM 1199 C CA . ASP A 1 145 ? -13.963 18.591 18.115 1.00 84.62 145 ASP A CA 1
ATOM 1200 C C . ASP A 1 145 ? -12.556 19.229 18.059 1.00 84.62 145 ASP A C 1
ATOM 1202 O O . ASP A 1 145 ? -11.668 18.858 18.837 1.00 84.62 145 ASP A O 1
ATOM 1206 N N . PRO A 1 146 ? -12.336 20.233 17.183 1.00 69.94 146 PRO A N 1
ATOM 1207 C CA . PRO A 1 146 ? -11.069 20.961 17.082 1.00 69.94 146 PRO A CA 1
ATOM 1208 C C . PRO A 1 146 ? -10.642 21.676 18.373 1.00 69.94 146 PRO A C 1
ATOM 1210 O O . PRO A 1 146 ? -9.461 21.987 18.535 1.00 69.94 146 PRO A O 1
ATOM 1213 N N . ASN A 1 147 ? -11.584 21.953 19.279 1.00 74.94 147 ASN A N 1
ATOM 1214 C CA . ASN A 1 147 ? -11.342 22.617 20.557 1.00 74.94 147 ASN A CA 1
ATOM 1215 C C . ASN A 1 147 ? -11.232 21.644 21.737 1.00 74.94 147 ASN A C 1
ATOM 1217 O O . ASN A 1 147 ? -11.127 22.102 22.879 1.00 74.94 147 ASN A O 1
ATOM 1221 N N . TYR A 1 148 ? -11.233 20.330 21.495 1.00 72.62 148 TYR A N 1
ATOM 1222 C CA . TYR A 1 148 ? -11.145 19.342 22.564 1.00 72.62 148 TYR A CA 1
ATOM 1223 C C . TYR A 1 148 ? -9.872 19.540 23.402 1.00 72.62 148 TYR A C 1
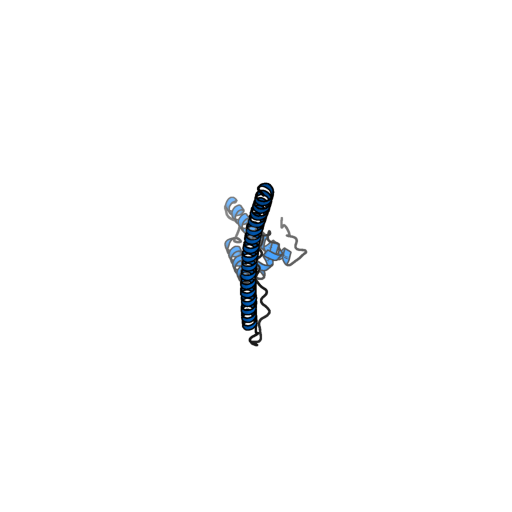ATOM 1225 O O . TYR A 1 148 ? -8.745 19.357 22.929 1.00 72.62 148 TYR A O 1
ATOM 1233 N N . LYS A 1 149 ? -10.062 19.907 24.671 1.00 64.75 149 LYS A N 1
ATOM 1234 C CA . LYS A 1 149 ? -9.034 19.891 25.710 1.00 64.75 149 LYS A CA 1
ATOM 1235 C C . LYS A 1 149 ? -9.437 18.827 26.713 1.00 64.75 149 LYS A C 1
ATOM 1237 O O . LYS A 1 149 ? -10.536 18.885 27.255 1.00 64.75 149 LYS A O 1
ATOM 1242 N N . GLU A 1 150 ? -8.548 17.871 26.946 1.00 62.62 150 GLU A N 1
ATOM 1243 C CA . GLU A 1 150 ? -8.706 16.903 28.024 1.00 62.62 150 GLU A CA 1
ATOM 1244 C C . GLU A 1 150 ? -8.786 17.683 29.343 1.00 62.62 150 GLU A C 1
ATOM 1246 O O . GLU A 1 150 ? -7.825 18.341 29.747 1.00 62.62 150 GLU A O 1
ATOM 1251 N N . SER A 1 151 ? -9.960 17.697 29.974 1.00 59.25 151 SER A N 1
ATOM 1252 C CA . SER A 1 151 ? -10.084 18.201 31.334 1.00 59.25 151 SER A CA 1
ATOM 1253 C C . SER A 1 151 ? -9.415 17.176 32.239 1.00 59.25 151 SER A C 1
ATOM 1255 O O . SER A 1 151 ? -9.983 16.114 32.499 1.00 59.25 151 SER A O 1
ATOM 1257 N N . VAL A 1 152 ? -8.192 17.475 32.672 1.00 47.16 152 VAL A N 1
ATOM 1258 C CA . VAL A 1 152 ? -7.555 16.761 33.776 1.00 47.16 152 VAL A CA 1
ATOM 1259 C C . VAL A 1 152 ? -8.436 17.030 34.993 1.00 47.16 152 VAL A C 1
ATOM 1261 O O . VAL A 1 152 ? -8.458 18.148 35.503 1.00 47.16 152 VAL A O 1
ATOM 1264 N N . ASN A 1 153 ? -9.261 16.059 35.377 1.00 46.03 153 ASN A N 1
ATOM 1265 C CA . ASN A 1 153 ? -9.857 16.085 36.705 1.00 46.03 153 ASN A CA 1
ATOM 1266 C C . ASN A 1 153 ? -8.739 15.691 37.673 1.00 46.03 153 ASN A C 1
ATOM 1268 O O . ASN A 1 153 ? -8.344 14.523 37.692 1.00 46.03 153 ASN A O 1
ATOM 1272 N N . ASP A 1 154 ? -8.214 16.696 38.377 1.00 39.03 154 ASP A N 1
ATOM 1273 C CA . 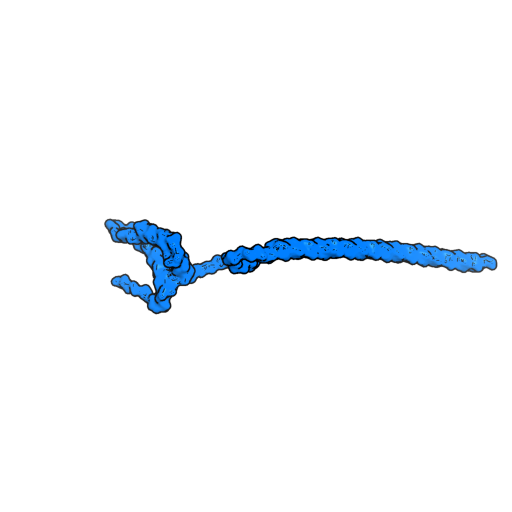ASP A 1 154 ? -7.382 16.547 39.579 1.00 39.03 154 ASP A CA 1
ATOM 1274 C C . ASP A 1 154 ? -8.158 15.853 40.713 1.00 39.03 154 ASP A C 1
ATOM 1276 O O . ASP A 1 154 ? -9.375 16.131 40.867 1.00 39.03 154 ASP A O 1
#

Sequence (154 aa):
MIFLIIVICILFVVGFVQSNRIDDLNEKYRIEKQKNFDAQQELDYYTQLCIDLQQQLDELQQPRIDDDQPAEQGNFVKRHRVTKPTAETYRNVFDLDVNGIRILEHLTQVFCRDAFTDSERETCHRLGQQSVINFIVNNINRANDPNYKESVND

Foldseek 3Di:
DVVVVVVVVVVVVVVVVVVVVVVVVVVVVVVVVVVVVVVVVVVVVVVVVVVVVVVVVVVVVPDPPPPDDDDDDDDPPDPDDPDDDALVNLCVQQVVDPVNVVVLVVLCVVQVPDLDDPDPVSSVVSVVSVVVSVVSVQSNVCVVDVPDDPPPPD

pLDDT: mean 84.07, std 14.47, range [39.03, 96.62]

Mean predicted aligned error: 18.35 Å